Protein AF-A0A0R2CJ94-F1 (afdb_monomer_lite)

Foldseek 3Di:
DDDPPPDDDDQQDWDQDVPHNWIKGWHDAFDWDQDPVPRDIDTAGTWIDTPPVPDDPPDDTDGHRDDDDD

Sequence (70 aa):
MSQEVKELLPLGSILILKESLQKLMVVGRGAVYNDPKTDEEKFADYMAVLYPEGINPKSTIFSIKTILVK

pLDDT: mean 78.46, std 14.25, range [36.78, 92.81]

Structure (mmCIF, N/CA/C/O backbone):
data_AF-A0A0R2CJ94-F1
#
_entry.id   AF-A0A0R2CJ94-F1
#
loop_
_atom_site.group_PDB
_atom_site.id
_atom_site.type_symbol
_atom_site.label_atom_id
_atom_site.label_alt_id
_atom_site.label_comp_id
_atom_site.label_asym_id
_atom_site.label_entity_id
_atom_site.label_seq_id
_atom_site.pdbx_PDB_ins_code
_atom_site.Cartn_x
_atom_site.Cartn_y
_atom_site.Cartn_z
_atom_site.occupancy
_atom_site.B_iso_or_equiv
_atom_site.auth_seq_id
_atom_site.auth_comp_id
_atom_site.auth_asym_id
_atom_site.auth_atom_id
_atom_site.pdbx_PDB_model_num
ATOM 1 N N . MET A 1 1 ? 11.797 -18.343 20.776 1.00 36.78 1 MET A N 1
ATOM 2 C CA . MET A 1 1 ? 11.859 -17.354 19.682 1.00 36.78 1 MET A CA 1
ATOM 3 C C . 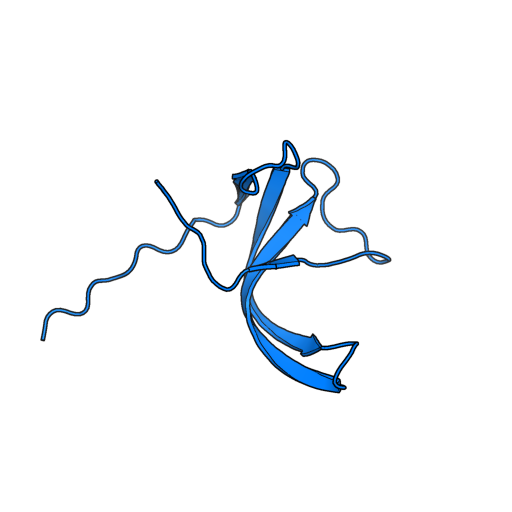MET A 1 1 ? 10.426 -17.032 19.284 1.00 36.78 1 MET A C 1
ATOM 5 O O . MET A 1 1 ? 9.868 -17.699 18.427 1.00 36.78 1 MET A O 1
ATOM 9 N N . SER A 1 2 ? 9.776 -16.125 20.012 1.00 41.81 2 SER A N 1
ATOM 10 C CA . SER A 1 2 ? 8.419 -15.673 19.699 1.00 41.81 2 SER A CA 1
ATOM 11 C C . SER A 1 2 ? 8.524 -14.687 18.545 1.00 41.81 2 SER A C 1
ATOM 13 O O . SER A 1 2 ? 9.015 -13.576 18.724 1.00 41.81 2 SER A O 1
ATOM 15 N N . GLN A 1 3 ? 8.151 -15.122 17.346 1.00 50.12 3 GLN A N 1
ATOM 16 C CA . GLN A 1 3 ? 7.944 -14.200 16.241 1.00 50.12 3 GLN A CA 1
ATOM 17 C C . GLN A 1 3 ? 6.752 -13.325 16.633 1.00 50.12 3 GLN A C 1
ATOM 19 O O . GLN A 1 3 ? 5.635 -13.826 16.736 1.00 50.12 3 GLN A O 1
ATOM 24 N N . GLU A 1 4 ? 6.986 -12.046 1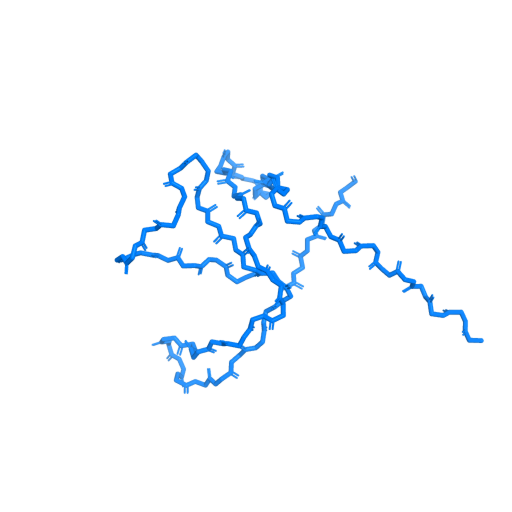6.926 1.00 52.50 4 GLU A N 1
ATOM 25 C CA . GLU A 1 4 ? 5.897 -11.075 16.964 1.00 52.50 4 GLU A CA 1
ATOM 26 C C . GLU A 1 4 ? 5.272 -11.073 15.569 1.00 52.50 4 GLU A C 1
ATOM 28 O O . GLU A 1 4 ? 5.881 -10.621 14.596 1.00 52.50 4 GLU A O 1
ATOM 33 N N . VAL A 1 5 ? 4.076 -11.648 15.448 1.00 54.62 5 VAL A N 1
ATOM 34 C CA . VAL A 1 5 ? 3.269 -11.521 14.239 1.00 54.62 5 VAL A CA 1
ATOM 35 C C . VAL A 1 5 ? 2.855 -10.061 14.188 1.00 54.62 5 VAL A C 1
ATOM 37 O O . VAL A 1 5 ? 1.887 -9.652 14.820 1.00 54.62 5 VAL A O 1
ATOM 40 N N . LYS A 1 6 ? 3.649 -9.245 13.496 1.00 66.12 6 LYS A N 1
ATOM 41 C CA . LYS A 1 6 ? 3.312 -7.849 13.256 1.00 66.12 6 LYS A CA 1
ATOM 42 C C . LYS A 1 6 ? 2.020 -7.848 12.445 1.00 66.12 6 LYS A C 1
ATOM 44 O O . LYS A 1 6 ? 2.031 -8.240 11.278 1.00 66.12 6 LYS A O 1
ATOM 49 N N . GLU A 1 7 ? 0.908 -7.496 13.086 1.00 76.88 7 GLU A N 1
ATOM 50 C CA . GLU A 1 7 ? -0.406 -7.517 12.448 1.00 76.88 7 GLU A CA 1
ATOM 51 C C . GLU A 1 7 ? -0.380 -6.623 11.206 1.00 76.88 7 GLU A C 1
ATOM 53 O O . GLU A 1 7 ? -0.129 -5.417 11.273 1.00 76.88 7 GLU A O 1
ATOM 58 N N . LEU A 1 8 ? -0.573 -7.242 10.040 1.00 82.19 8 LEU A N 1
ATOM 59 C CA . LEU A 1 8 ? -0.613 -6.522 8.778 1.00 82.19 8 LEU A CA 1
ATOM 60 C C . LEU A 1 8 ? -1.965 -5.826 8.634 1.00 82.19 8 LEU A C 1
ATOM 62 O O . LEU A 1 8 ? -3.012 -6.453 8.807 1.00 82.19 8 LEU A O 1
ATOM 66 N N . LEU A 1 9 ? -1.955 -4.562 8.217 1.00 86.69 9 LEU A N 1
ATOM 67 C CA . LEU A 1 9 ? -3.176 -3.803 7.989 1.00 86.69 9 LEU A CA 1
ATOM 68 C C . LEU A 1 9 ? -4.024 -4.438 6.889 1.00 86.69 9 LEU A C 1
ATOM 70 O O . LEU A 1 9 ? -3.485 -4.735 5.813 1.00 86.69 9 LEU A O 1
ATOM 74 N N . PRO A 1 10 ? -5.332 -4.647 7.118 1.00 90.69 10 PRO A N 1
ATOM 75 C CA . PRO A 1 10 ? -6.254 -5.148 6.108 1.00 90.69 10 PRO A CA 1
ATOM 76 C C . PRO A 1 10 ? -6.182 -4.373 4.787 1.00 90.69 10 PRO A C 1
ATOM 78 O O . PRO A 1 10 ? -5.906 -3.174 4.744 1.00 90.69 10 PRO A O 1
ATOM 81 N N . LEU A 1 11 ? -6.470 -5.063 3.683 1.00 91.12 11 LEU A N 1
ATOM 82 C CA . LEU A 1 11 ? -6.767 -4.361 2.436 1.00 91.12 11 LEU A CA 1
ATOM 83 C C . LEU A 1 11 ? -8.034 -3.517 2.638 1.00 91.12 11 LEU A C 1
ATOM 85 O O . LEU A 1 11 ? -8.956 -3.929 3.338 1.00 91.12 11 LEU A O 1
ATOM 89 N N . GLY A 1 12 ? -8.057 -2.323 2.056 1.00 90.69 12 GLY A N 1
ATOM 90 C CA . GLY A 1 12 ? -9.108 -1.329 2.266 1.00 90.69 12 GLY A CA 1
ATOM 91 C C . GLY A 1 12 ? -8.905 -0.432 3.491 1.00 90.69 12 GLY A C 1
ATOM 92 O O . GLY A 1 12 ? -9.679 0.504 3.676 1.00 90.69 12 GLY A O 1
ATOM 93 N N . SER A 1 13 ? -7.870 -0.649 4.314 1.00 92.81 13 SER A N 1
ATOM 94 C CA . SER A 1 13 ? -7.546 0.278 5.405 1.00 92.81 13 SER A CA 1
ATOM 95 C C . SER A 1 13 ? -7.300 1.691 4.875 1.00 92.81 13 SER A C 1
ATOM 97 O O . SER A 1 13 ? -6.509 1.882 3.948 1.00 92.81 13 SER A O 1
ATOM 99 N N . ILE A 1 14 ? -7.956 2.678 5.495 1.00 92.31 14 ILE A N 1
ATOM 100 C CA . ILE A 1 14 ? -7.750 4.097 5.202 1.00 92.31 14 ILE A CA 1
ATOM 101 C C . ILE A 1 14 ? -6.683 4.656 6.137 1.00 92.31 14 ILE A C 1
ATOM 103 O O . ILE A 1 14 ? -6.839 4.652 7.356 1.00 92.31 14 ILE A O 1
ATOM 107 N N . LEU A 1 15 ? -5.604 5.152 5.547 1.00 89.00 15 LEU A N 1
ATOM 108 C CA . LEU A 1 15 ? -4.485 5.784 6.226 1.00 89.00 15 LEU A CA 1
ATOM 109 C C . LEU A 1 15 ? -4.586 7.295 6.064 1.00 89.00 15 LEU A C 1
ATOM 111 O O . LEU A 1 15 ? -4.945 7.790 4.996 1.00 89.00 15 LEU A O 1
ATOM 115 N N . ILE A 1 16 ? -4.213 8.023 7.109 1.00 87.94 16 ILE A N 1
ATOM 116 C CA . ILE A 1 16 ? -3.985 9.466 7.047 1.00 87.94 16 ILE A CA 1
ATOM 117 C C . ILE A 1 16 ? -2.484 9.666 7.196 1.00 87.94 16 ILE A C 1
ATOM 119 O O . ILE A 1 16 ? -1.883 9.178 8.157 1.00 87.94 16 ILE A O 1
ATOM 123 N N . LEU A 1 17 ? -1.867 10.334 6.225 1.00 82.69 17 LEU A N 1
ATOM 124 C CA . LEU A 1 17 ? -0.441 10.624 6.298 1.00 82.69 17 LEU A CA 1
ATOM 125 C C . LEU A 1 17 ? -0.168 11.573 7.468 1.00 82.69 17 LEU A C 1
ATOM 127 O O . LEU A 1 17 ? -0.904 12.532 7.698 1.00 82.69 17 LEU A O 1
ATOM 131 N N . LYS A 1 18 ? 0.908 11.312 8.212 1.00 77.81 18 LYS A N 1
ATOM 132 C CA . LYS A 1 18 ? 1.329 12.202 9.294 1.00 77.81 18 LYS A CA 1
ATOM 133 C C . LYS A 1 18 ? 1.543 13.606 8.713 1.00 77.81 18 LYS A C 1
ATOM 135 O O . LYS A 1 18 ? 2.191 13.738 7.682 1.00 77.81 18 LYS A O 1
ATOM 140 N N . GLU A 1 19 ? 0.971 14.616 9.368 1.00 82.12 19 GLU A N 1
ATOM 141 C CA . GLU A 1 19 ? 1.047 16.031 8.955 1.00 82.12 19 GLU A CA 1
ATOM 142 C C . GLU A 1 19 ? 0.336 16.368 7.626 1.00 82.12 19 GLU A C 1
ATOM 144 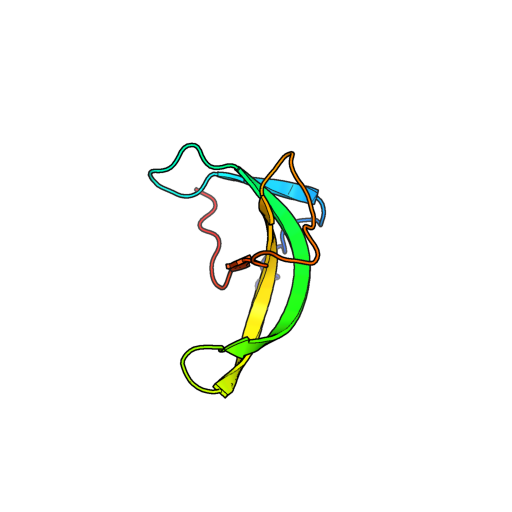O O . GLU A 1 19 ? 0.536 17.444 7.070 1.00 82.12 19 GLU A O 1
ATOM 149 N N . SER A 1 20 ? -0.555 15.502 7.132 1.00 80.38 20 SER A N 1
ATOM 150 C CA . SER A 1 20 ? -1.408 15.790 5.975 1.00 80.38 20 SER A CA 1
ATOM 151 C C . SER A 1 20 ? -2.844 15.316 6.210 1.00 80.38 20 SER A C 1
ATOM 153 O O . SER A 1 20 ? -3.093 14.359 6.936 1.00 80.38 20 SER A O 1
ATOM 155 N N . LEU A 1 21 ? -3.812 15.985 5.579 1.00 85.94 21 LEU A N 1
ATOM 156 C CA . LEU A 1 21 ? -5.207 15.527 5.536 1.00 85.94 21 LEU A CA 1
ATOM 157 C C . LEU A 1 21 ? -5.463 14.536 4.391 1.00 85.94 21 LEU A C 1
ATOM 159 O O . LEU A 1 21 ? -6.580 14.034 4.247 1.00 85.94 21 LEU A O 1
ATOM 163 N N . GLN A 1 22 ? -4.444 14.250 3.576 1.00 87.56 22 GLN A N 1
ATOM 164 C CA . GLN A 1 22 ? -4.550 13.300 2.480 1.00 87.56 22 GLN A CA 1
ATOM 165 C C . GLN A 1 22 ? -4.810 11.895 3.020 1.00 87.56 22 GLN A C 1
ATOM 167 O O . GLN A 1 22 ? -4.032 11.352 3.812 1.00 87.56 22 GLN A O 1
ATOM 172 N N . LYS A 1 23 ? -5.895 11.294 2.530 1.00 91.00 23 LYS A N 1
ATOM 173 C CA . LYS A 1 23 ? -6.253 9.907 2.810 1.00 91.00 23 LYS A CA 1
ATOM 174 C C . LYS A 1 23 ? -5.715 8.994 1.721 1.00 91.00 23 LYS A C 1
ATOM 176 O O . LYS A 1 23 ? -5.808 9.317 0.533 1.00 91.00 23 LYS A O 1
ATOM 181 N N . LEU A 1 24 ? -5.200 7.848 2.141 1.00 91.56 24 LEU A N 1
ATOM 182 C CA . LEU A 1 24 ? -4.786 6.755 1.274 1.00 91.56 24 LEU A CA 1
ATOM 183 C C . LEU A 1 24 ? -5.569 5.494 1.626 1.00 91.56 24 LEU A C 1
ATOM 185 O O . LEU A 1 24 ? -5.852 5.264 2.795 1.00 91.56 24 LEU A O 1
ATOM 189 N N . MET A 1 25 ? -5.884 4.661 0.643 1.00 92.44 25 MET A N 1
ATOM 190 C CA . MET A 1 25 ? -6.478 3.341 0.851 1.00 92.44 25 MET A CA 1
ATOM 191 C C . MET A 1 25 ? -5.473 2.260 0.476 1.00 92.44 25 MET A C 1
ATOM 193 O O . MET A 1 25 ? -4.938 2.285 -0.631 1.00 92.44 25 MET A O 1
ATOM 197 N N . VAL A 1 26 ? -5.236 1.302 1.371 1.00 92.06 26 VAL A N 1
ATOM 198 C CA . VAL A 1 26 ? -4.387 0.134 1.096 1.00 92.06 26 VAL A CA 1
ATOM 199 C C . VAL A 1 26 ? -5.077 -0.773 0.077 1.00 92.06 26 VAL A C 1
ATOM 201 O O . VAL A 1 26 ? -6.195 -1.223 0.309 1.00 92.06 26 VAL A O 1
ATOM 204 N N . VAL A 1 27 ? -4.408 -1.079 -1.034 1.00 91.62 27 VAL A N 1
ATOM 205 C CA . VAL A 1 27 ? -4.953 -1.909 -2.130 1.00 91.62 27 VAL A CA 1
ATOM 206 C C . VAL A 1 27 ? -4.109 -3.141 -2.447 1.00 91.62 27 VAL A C 1
ATOM 208 O O . VAL A 1 27 ? -4.572 -4.032 -3.150 1.00 91.62 27 VAL A O 1
ATOM 211 N N . GLY A 1 28 ? -2.891 -3.233 -1.913 1.00 88.62 28 GLY A N 1
ATOM 212 C CA . GLY A 1 28 ? -2.019 -4.387 -2.120 1.00 88.62 28 GLY A CA 1
ATOM 213 C C . GLY A 1 28 ? -0.941 -4.507 -1.051 1.00 88.62 28 GLY A C 1
ATOM 214 O O . GLY A 1 28 ? -0.715 -3.572 -0.279 1.00 88.62 28 GLY A O 1
ATOM 215 N N . ARG A 1 29 ? -0.282 -5.668 -1.011 1.00 88.88 29 ARG A N 1
ATOM 216 C CA . ARG A 1 29 ? 0.818 -5.988 -0.091 1.00 88.88 29 ARG A CA 1
ATOM 217 C C . ARG A 1 29 ? 1.973 -6.646 -0.839 1.00 88.88 29 ARG A C 1
ATOM 219 O O . ARG A 1 29 ? 1.726 -7.347 -1.816 1.00 88.88 29 ARG A O 1
ATOM 226 N N . GLY A 1 30 ? 3.192 -6.459 -0.339 1.00 85.62 30 GLY A N 1
ATOM 227 C CA . GLY A 1 30 ? 4.394 -7.140 -0.830 1.00 85.62 30 GLY A CA 1
ATOM 228 C C . GLY A 1 30 ? 4.685 -6.888 -2.307 1.00 85.62 30 GLY A C 1
ATOM 229 O O . GLY A 1 30 ? 4.993 -7.817 -3.049 1.00 85.62 30 GLY A O 1
ATOM 230 N N . ALA A 1 31 ? 4.515 -5.644 -2.746 1.00 84.81 31 ALA A N 1
ATOM 231 C CA . ALA A 1 31 ? 4.670 -5.289 -4.144 1.00 84.81 31 ALA A CA 1
ATOM 232 C C . ALA A 1 31 ? 6.134 -5.043 -4.500 1.00 84.81 31 ALA A C 1
ATOM 234 O O . ALA A 1 31 ? 6.875 -4.406 -3.748 1.00 84.81 31 ALA A O 1
ATOM 235 N N . VAL A 1 32 ? 6.503 -5.509 -5.687 1.00 86.25 32 VAL A N 1
ATOM 236 C CA . VAL A 1 32 ? 7.781 -5.230 -6.332 1.00 86.25 32 VAL A CA 1
ATOM 237 C C . VAL A 1 32 ? 7.531 -4.214 -7.443 1.00 86.25 32 VAL A C 1
ATOM 239 O O . VAL A 1 32 ? 6.607 -4.385 -8.238 1.00 86.25 32 VAL A O 1
ATOM 242 N N . TYR A 1 33 ? 8.306 -3.135 -7.472 1.00 81.12 33 TYR A N 1
ATOM 243 C CA . TYR A 1 33 ? 8.191 -2.083 -8.480 1.00 81.12 33 TYR A CA 1
ATOM 244 C C . TYR A 1 33 ? 9.568 -1.532 -8.843 1.00 81.12 33 TYR A C 1
ATOM 246 O O . TYR A 1 33 ? 10.460 -1.488 -7.998 1.00 81.12 33 TYR A O 1
ATOM 254 N N . ASN A 1 34 ? 9.721 -1.061 -10.078 1.00 84.94 34 ASN A N 1
ATOM 255 C CA . ASN A 1 34 ? 10.927 -0.345 -10.482 1.00 84.94 34 ASN A CA 1
ATOM 256 C C . ASN A 1 34 ? 10.813 1.106 -10.021 1.00 84.94 34 ASN A C 1
ATOM 258 O O . ASN A 1 34 ? 9.828 1.783 -10.331 1.00 84.94 34 ASN A O 1
ATOM 262 N N . ASP A 1 35 ? 11.797 1.588 -9.264 1.00 80.62 35 ASP A N 1
ATOM 263 C CA . ASP A 1 35 ? 11.840 2.990 -8.865 1.00 80.62 35 ASP A CA 1
ATOM 264 C C . ASP A 1 35 ? 12.108 3.856 -10.105 1.00 80.62 35 ASP A C 1
ATOM 266 O O . ASP A 1 35 ? 13.194 3.772 -10.677 1.00 80.62 35 ASP A O 1
ATOM 270 N N . PRO A 1 36 ? 11.183 4.740 -10.511 1.00 77.19 36 PRO A N 1
ATOM 271 C CA . PRO A 1 36 ? 11.359 5.550 -11.713 1.00 77.19 36 PRO A CA 1
ATOM 272 C C . PRO A 1 36 ? 12.539 6.533 -11.634 1.00 77.19 36 PRO A C 1
ATOM 274 O O . PRO A 1 36 ? 12.904 7.121 -12.649 1.00 77.19 36 PRO A O 1
ATOM 277 N N . LYS A 1 37 ? 13.126 6.761 -10.451 1.00 80.81 37 LYS A N 1
ATOM 278 C CA . LYS A 1 37 ? 14.308 7.618 -10.274 1.00 80.81 37 LYS A CA 1
ATOM 279 C C . LYS A 1 37 ? 15.625 6.862 -10.375 1.00 80.81 37 LYS A C 1
ATOM 281 O O . LYS A 1 37 ? 16.615 7.471 -10.767 1.00 80.81 37 LYS A O 1
ATOM 286 N N . THR A 1 38 ? 15.662 5.597 -9.958 1.00 85.25 38 THR A N 1
ATOM 287 C CA . THR A 1 38 ? 16.910 4.815 -9.884 1.00 85.25 38 THR A CA 1
ATOM 288 C C . THR A 1 38 ? 16.939 3.627 -10.841 1.00 85.25 38 THR A C 1
ATOM 290 O O . THR A 1 38 ? 18.004 3.055 -11.025 1.00 85.25 38 THR A O 1
ATOM 293 N N . ASP A 1 39 ? 15.803 3.281 -11.452 1.00 85.94 39 ASP A N 1
ATOM 294 C CA . ASP A 1 39 ? 15.578 2.090 -12.289 1.00 85.94 39 ASP A CA 1
ATOM 295 C C . ASP A 1 39 ? 15.890 0.758 -11.579 1.00 85.94 39 ASP A C 1
ATOM 297 O O . ASP A 1 39 ? 16.061 -0.290 -12.193 1.00 85.94 39 ASP A O 1
ATOM 301 N N . GLU A 1 40 ? 15.947 0.794 -10.247 1.00 89.19 40 GLU A N 1
ATOM 302 C CA . GLU A 1 40 ? 16.183 -0.383 -9.418 1.00 89.19 40 GLU A CA 1
ATOM 303 C C . GLU A 1 40 ? 14.863 -1.001 -8.968 1.00 89.19 40 GLU A C 1
ATOM 305 O O . GLU A 1 40 ? 13.898 -0.301 -8.639 1.00 89.19 40 GLU A O 1
ATOM 310 N N . GLU A 1 41 ? 14.859 -2.326 -8.868 1.00 88.69 41 GLU A N 1
ATOM 311 C CA . GLU A 1 41 ? 13.758 -3.078 -8.288 1.00 88.69 41 GLU A CA 1
ATOM 312 C C . GLU A 1 41 ? 13.671 -2.816 -6.773 1.00 88.69 41 GLU A C 1
ATOM 314 O O . GLU A 1 41 ? 14.628 -3.020 -6.021 1.00 88.69 41 GLU A O 1
ATOM 319 N N . LYS A 1 42 ? 12.511 -2.351 -6.303 1.00 84.50 42 LYS A N 1
ATOM 320 C CA . LYS A 1 42 ? 12.235 -2.082 -4.889 1.00 84.50 42 LYS A CA 1
ATOM 321 C C . LYS A 1 42 ? 11.031 -2.862 -4.396 1.00 84.50 42 LYS A C 1
ATOM 323 O O . LYS A 1 42 ? 10.032 -3.025 -5.090 1.00 84.50 42 LYS A O 1
ATOM 328 N N . PHE A 1 43 ? 11.117 -3.270 -3.132 1.00 84.62 43 PHE A N 1
ATOM 329 C CA . PHE A 1 43 ? 10.037 -3.930 -2.409 1.00 84.62 43 PHE A CA 1
ATOM 330 C C . PHE A 1 43 ? 9.302 -2.946 -1.491 1.00 84.62 43 PHE A C 1
ATOM 332 O O . PHE A 1 43 ? 9.930 -2.161 -0.769 1.00 84.62 43 PHE A O 1
ATOM 339 N N . ALA A 1 44 ? 7.973 -3.009 -1.496 1.00 84.31 44 ALA A N 1
ATOM 340 C CA . ALA A 1 44 ? 7.099 -2.259 -0.604 1.00 84.31 44 ALA A CA 1
ATOM 341 C C . ALA A 1 44 ? 6.148 -3.190 0.153 1.00 84.31 44 ALA A C 1
ATOM 343 O O . ALA A 1 44 ? 5.493 -4.048 -0.441 1.00 84.31 44 ALA A O 1
ATOM 344 N N . ASP A 1 45 ? 6.008 -2.959 1.460 1.00 85.44 45 ASP A N 1
ATOM 345 C CA . ASP A 1 45 ? 5.103 -3.743 2.304 1.00 85.44 45 ASP A CA 1
ATOM 346 C C . ASP A 1 45 ? 3.640 -3.534 1.907 1.00 85.44 45 ASP A C 1
ATOM 348 O O . ASP A 1 45 ? 2.871 -4.495 1.874 1.00 85.44 45 ASP A O 1
ATOM 352 N N . TYR A 1 46 ? 3.270 -2.300 1.544 1.00 88.50 46 TYR A N 1
ATOM 353 C CA . TYR A 1 46 ? 1.932 -1.952 1.071 1.00 88.50 46 TYR A CA 1
ATOM 354 C C . TYR A 1 46 ? 1.958 -1.088 -0.184 1.00 88.50 46 TYR A C 1
ATOM 356 O O . TYR A 1 46 ? 2.813 -0.214 -0.348 1.00 88.50 46 TYR A O 1
ATOM 364 N N . MET A 1 47 ? 0.931 -1.284 -1.007 1.00 88.56 47 MET A N 1
ATOM 365 C CA . MET A 1 47 ? 0.518 -0.356 -2.052 1.00 88.56 47 MET A CA 1
ATOM 366 C C . MET A 1 47 ? -0.748 0.365 -1.622 1.00 88.56 47 MET A C 1
ATOM 368 O O . MET A 1 47 ? -1.687 -0.268 -1.127 1.00 88.56 47 MET A O 1
ATOM 372 N N . ALA A 1 48 ? -0.798 1.670 -1.856 1.00 90.06 48 ALA A N 1
ATOM 373 C CA . ALA A 1 48 ? -1.972 2.473 -1.575 1.00 90.06 48 ALA A CA 1
ATOM 374 C C . ALA A 1 48 ? -2.305 3.448 -2.707 1.00 90.06 48 ALA A C 1
ATOM 376 O O . ALA A 1 48 ? -1.451 3.816 -3.515 1.00 90.06 48 ALA A O 1
ATOM 377 N N . VAL A 1 49 ? -3.563 3.873 -2.732 1.00 90.31 49 VAL A N 1
ATOM 378 C CA . VAL A 1 49 ? -4.112 4.848 -3.684 1.00 90.31 49 VAL A CA 1
ATOM 379 C C . VAL A 1 49 ? -4.747 6.016 -2.952 1.00 90.31 49 VAL A C 1
ATOM 381 O O . VAL A 1 49 ? -5.092 5.889 -1.777 1.00 90.31 49 VAL A O 1
ATOM 384 N N . LEU A 1 50 ? -4.933 7.141 -3.639 1.00 89.88 50 LEU A N 1
ATOM 385 C CA . LEU A 1 50 ? -5.676 8.274 -3.090 1.00 89.88 50 LEU A CA 1
ATOM 386 C C . LEU A 1 50 ? -7.120 7.847 -2.810 1.00 89.88 50 LEU A C 1
ATOM 388 O O . LEU A 1 50 ? -7.780 7.245 -3.654 1.00 89.88 50 LEU A O 1
ATOM 392 N N . TYR A 1 51 ? -7.614 8.142 -1.611 1.00 90.31 51 TYR A N 1
ATOM 393 C CA . TYR A 1 51 ? -9.017 7.931 -1.268 1.00 90.31 51 TYR A CA 1
ATOM 394 C C . TYR A 1 51 ? -9.778 9.261 -1.362 1.00 90.31 51 TYR A C 1
ATOM 396 O O . TYR A 1 51 ? -9.304 10.246 -0.788 1.00 90.31 51 TYR A O 1
ATOM 404 N N . PRO A 1 52 ? -10.967 9.309 -1.994 1.00 91.75 52 PRO A N 1
ATOM 405 C CA . PRO A 1 52 ? -11.742 8.192 -2.559 1.00 91.75 52 PRO A CA 1
ATOM 406 C C . PRO A 1 52 ? -11.482 7.913 -4.052 1.00 91.75 52 PRO A C 1
ATOM 408 O O . PRO A 1 52 ? -12.187 7.107 -4.648 1.00 91.75 52 PRO A O 1
ATOM 411 N N . GLU A 1 53 ? -10.507 8.587 -4.662 1.00 90.94 53 GLU A N 1
ATOM 412 C CA . GLU A 1 53 ? -10.263 8.573 -6.114 1.00 90.94 53 GLU A CA 1
ATOM 413 C C . GLU A 1 53 ? -9.920 7.183 -6.676 1.00 90.94 53 GLU A C 1
ATOM 415 O O . GLU A 1 53 ? -10.294 6.861 -7.802 1.00 90.94 53 GLU A O 1
ATOM 420 N N . GLY A 1 54 ? -9.257 6.338 -5.887 1.00 85.62 54 GLY A N 1
ATOM 421 C CA . GLY A 1 54 ? -8.927 4.967 -6.258 1.00 85.62 54 GLY A CA 1
ATOM 422 C C . GLY A 1 54 ? -7.733 4.860 -7.210 1.00 85.62 54 GLY A C 1
ATOM 423 O O . GLY A 1 54 ? -6.842 5.709 -7.236 1.00 85.62 54 GLY A O 1
ATOM 424 N N . ILE A 1 55 ? -7.682 3.759 -7.966 1.00 82.38 55 ILE A N 1
ATOM 425 C CA . ILE A 1 55 ? -6.606 3.502 -8.930 1.00 82.38 55 ILE A CA 1
ATOM 426 C C . ILE A 1 55 ? -6.828 4.377 -10.162 1.00 82.38 55 ILE A C 1
ATOM 428 O O . ILE A 1 55 ? -7.807 4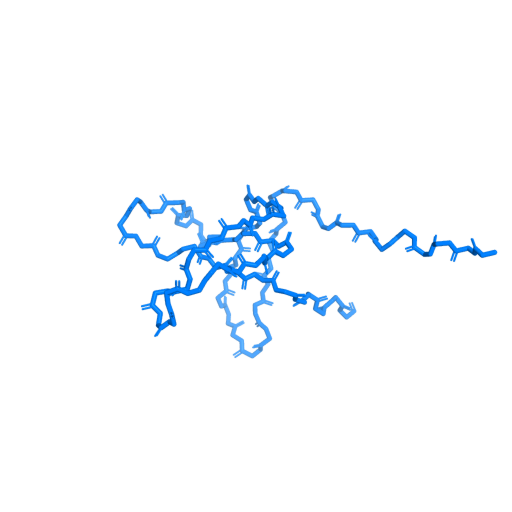.209 -10.887 1.00 82.38 55 ILE A O 1
ATOM 432 N N . ASN A 1 56 ? -5.871 5.251 -10.447 1.00 77.25 56 ASN A N 1
ATOM 433 C CA . ASN A 1 56 ? -5.790 5.945 -11.720 1.00 77.25 56 ASN A CA 1
ATOM 434 C C . ASN A 1 56 ? -4.713 5.261 -12.583 1.00 77.25 56 ASN A C 1
ATOM 436 O O . ASN A 1 56 ? -3.543 5.292 -12.210 1.00 77.25 56 ASN A O 1
ATOM 440 N N . PRO A 1 57 ? -5.056 4.687 -13.751 1.00 71.06 57 PRO A N 1
ATOM 441 C CA . PRO A 1 57 ? -4.094 4.013 -14.631 1.00 71.06 57 PRO A CA 1
ATOM 442 C C . PRO A 1 57 ? -2.943 4.907 -15.110 1.00 71.06 57 PRO A C 1
ATOM 444 O O . PRO A 1 57 ? -1.942 4.410 -15.617 1.00 71.06 57 PRO A O 1
ATOM 447 N N . LYS A 1 58 ? -3.109 6.230 -15.002 1.00 67.31 58 LYS A N 1
ATOM 448 C CA . LYS A 1 58 ? -2.131 7.242 -15.405 1.00 67.31 58 LYS A CA 1
ATOM 449 C C . LYS A 1 58 ? -1.380 7.866 -14.227 1.00 67.31 58 LYS A C 1
ATOM 451 O O . LYS A 1 58 ? -0.527 8.715 -14.475 1.00 67.31 58 LYS A O 1
ATOM 456 N N . SER A 1 59 ? -1.695 7.528 -12.972 1.00 62.28 59 SER A N 1
ATOM 457 C CA . SER A 1 59 ? -1.050 8.156 -11.814 1.00 62.28 59 SER A CA 1
ATOM 458 C C . SER A 1 59 ? -0.721 7.208 -10.656 1.00 62.28 59 SER A C 1
ATOM 460 O O . SER A 1 59 ? -1.081 6.037 -10.620 1.00 62.28 59 SER A O 1
ATOM 462 N N . THR A 1 60 ? 0.080 7.769 -9.752 1.00 60.59 60 THR A N 1
ATOM 463 C CA . THR A 1 60 ? 0.964 7.171 -8.749 1.00 60.59 60 THR A CA 1
ATOM 464 C C . THR A 1 60 ? 0.328 6.132 -7.822 1.00 60.59 60 THR A C 1
ATOM 466 O O . THR A 1 60 ? -0.607 6.429 -7.080 1.00 60.59 60 THR A O 1
ATOM 469 N N . ILE A 1 61 ? 0.938 4.944 -7.775 1.00 65.00 61 ILE A N 1
ATOM 470 C CA . ILE A 1 61 ? 0.801 3.988 -6.670 1.00 65.00 61 ILE A CA 1
ATOM 471 C C . ILE A 1 61 ? 1.763 4.417 -5.559 1.00 65.00 61 ILE A C 1
ATOM 473 O O . ILE A 1 61 ? 2.946 4.650 -5.810 1.00 65.00 61 ILE A O 1
ATOM 477 N N . PHE A 1 62 ? 1.266 4.528 -4.327 1.00 69.75 62 PHE A N 1
ATOM 478 C CA . PHE A 1 62 ? 2.096 4.863 -3.173 1.00 69.75 62 PHE A CA 1
ATOM 479 C C . PHE A 1 62 ? 2.675 3.598 -2.547 1.00 69.75 62 PHE A C 1
ATOM 481 O O . PHE A 1 62 ? 1.932 2.736 -2.077 1.00 69.75 62 PHE A O 1
ATOM 488 N N . SER A 1 63 ? 4.003 3.532 -2.495 1.00 64.56 63 SER A N 1
ATOM 489 C CA . SER A 1 63 ? 4.755 2.478 -1.816 1.00 64.56 63 SER A CA 1
ATOM 490 C C . SER A 1 63 ? 4.983 2.856 -0.355 1.00 64.56 63 SER A C 1
ATOM 492 O O . SER A 1 63 ? 5.687 3.824 -0.061 1.00 64.56 63 SER A O 1
ATOM 494 N N . ILE A 1 64 ? 4.395 2.103 0.576 1.00 68.94 64 ILE A N 1
ATOM 495 C CA . ILE A 1 64 ? 4.476 2.382 2.016 1.00 68.94 64 ILE A CA 1
ATOM 496 C C . ILE A 1 64 ? 5.311 1.291 2.694 1.00 68.94 64 ILE A C 1
ATOM 498 O O . ILE A 1 64 ? 4.926 0.125 2.706 1.00 68.94 64 ILE A O 1
ATOM 502 N N . LYS A 1 65 ? 6.457 1.688 3.264 1.00 63.09 65 LYS A N 1
ATOM 503 C CA . LYS A 1 65 ? 7.440 0.798 3.922 1.00 63.09 65 LYS A CA 1
ATOM 504 C C . LYS A 1 65 ? 7.311 0.760 5.450 1.00 63.09 65 LYS A C 1
ATOM 506 O O . LYS A 1 65 ? 7.846 -0.098 6.139 1.00 63.09 65 LYS A O 1
ATOM 511 N N . THR A 1 66 ? 6.652 1.750 6.039 1.00 59.06 66 THR A N 1
ATOM 512 C CA . THR A 1 66 ? 6.385 1.766 7.478 1.00 59.06 66 THR A CA 1
ATOM 513 C C . THR A 1 66 ? 5.118 2.542 7.728 1.00 59.06 66 THR A C 1
ATOM 515 O O . THR A 1 66 ? 4.974 3.680 7.287 1.00 59.06 66 THR A O 1
ATOM 518 N N . ILE A 1 67 ? 4.206 1.907 8.453 1.00 61.41 67 ILE A N 1
ATOM 519 C CA . ILE A 1 67 ? 3.006 2.547 8.958 1.00 61.41 67 ILE A CA 1
ATOM 520 C C . ILE A 1 67 ? 3.215 2.715 10.455 1.00 61.41 67 ILE A C 1
ATOM 522 O O . ILE A 1 67 ? 3.361 1.729 11.176 1.00 61.41 67 ILE A O 1
ATOM 526 N N . LEU A 1 68 ? 3.284 3.967 10.908 1.00 53.53 68 LEU A N 1
ATOM 527 C CA . LEU A 1 68 ? 3.187 4.278 12.328 1.00 53.53 68 LEU A CA 1
ATOM 528 C C . LEU A 1 68 ? 1.706 4.304 12.694 1.00 53.53 68 LEU A C 1
ATOM 530 O O . LEU A 1 68 ? 1.025 5.300 12.459 1.00 53.53 68 LEU A O 1
ATOM 534 N N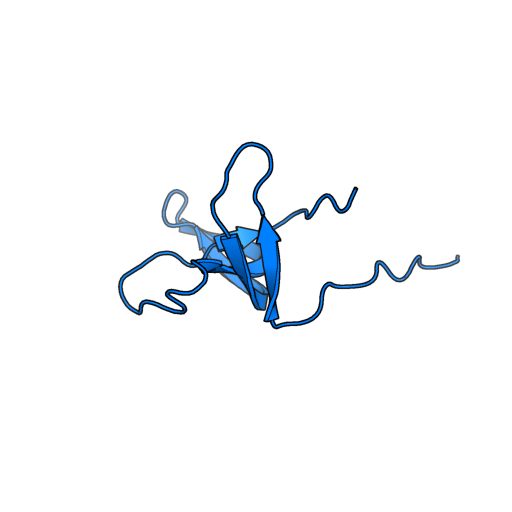 . VAL A 1 69 ? 1.219 3.204 13.258 1.00 50.09 69 VAL A N 1
ATOM 535 C CA . VAL A 1 69 ? -0.016 3.223 14.042 1.00 50.09 69 VAL A CA 1
ATOM 536 C C . VAL A 1 69 ? 0.384 3.764 15.416 1.00 50.09 69 VAL A C 1
ATOM 538 O O . VAL A 1 69 ? 1.279 3.203 16.048 1.00 50.09 69 VAL A O 1
ATOM 541 N N . LYS A 1 70 ? -0.165 4.915 15.811 1.00 45.94 70 LYS A N 1
ATOM 542 C CA . LYS A 1 70 ? -0.047 5.410 17.189 1.00 45.94 70 LYS A CA 1
ATOM 543 C C . LYS A 1 70 ? -1.047 4.695 18.080 1.00 45.94 70 LYS A C 1
ATOM 545 O O . LYS A 1 70 ? -2.162 4.437 17.576 1.00 45.94 70 LYS A O 1
#

Radius of gyration: 13.33 Å; chains: 1; bounding box: 29×33×35 Å

InterPro domains:
  IPR025233 Protein of unknown function DUF4176 [PF13780] (8-66)

Organism: NCBI:txid1423745

Secondary stru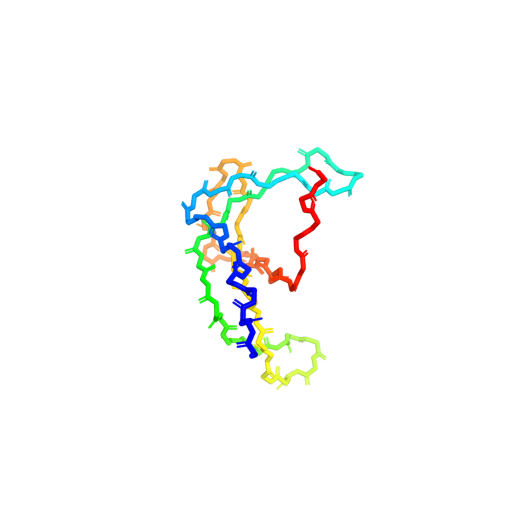cture (DSSP, 8-state):
------PPPPTTPEEE-TT---EEEEEEEEEEEE-TTT--EEEEEEEEEETTTB--TTSPPEEES-----